Protein AF-A0A2K5RCZ4-F1 (afdb_monomer)

Sequence (77 aa):
MVGVLKKTTGLVGLAVCSTPHERLRILYTKILDGLEDIPKNAAYRKYTEQIINEKLAMVKAAEHEL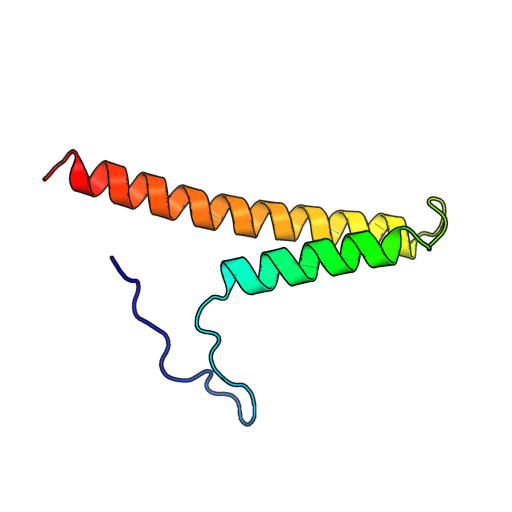ITQIISKMIFL

InterPro domains:
  IPR006806 NADH dehydrogenase [ubiquinone] 1 alpha subcomplex subunit 5 [PF04716] (13-64)
  IPR006806 NADH dehydrogenase [ubiquinone] 1 alpha subcomplex subunit 5 [PTHR12653] (3-63)

Radius of gyration: 16.97 Å; Cα contacts (8 Å, |Δi|>4): 26; chains: 1; bounding box: 35×40×42 Å

Organism: Cebus imitator (NCBI:txid2715852)

Solvent-accessible surface area (backbone atoms only — not comparable to full-atom values): 4774 Å² total; per-residue (Å²): 122,90,64,86,74,76,87,70,68,90,48,89,94,47,79,71,71,92,57,57,66,63,53,50,52,56,50,51,51,52,51,54,59,66,42,65,83,48,61,82,85,38,66,67,45,54,55,50,53,50,55,47,51,54,52,51,50,52,55,53,48,58,56,50,54,52,49,53,53,49,51,53,57,63,74,78,106

Nearest PDB structures (foldseek):
  8q0a-assembly1_V  TM=1.001E+00  e=1.367E-06  Bos taurus
  8ud1-assembly1_1V  TM=9.996E-01  e=2.652E-06  Sus scrofa
  6x89-assembly1_A5  TM=9.075E-01  e=5.402E-03  Vigna radiata
  8e73-assembly1_A5  TM=9.628E-01  e=1.459E-02  Vigna radiata
  8j9j-assembly1_A5  TM=9.577E-01  e=2.649E-02  Euglena gracilis

Secondary structure (DSSP, 8-state):
---------SSTT-PPPS-HHHHHHHHHHHHHHHHTTS-TT-HHHHHHHHHHHHHHHHHHHHHHHHHHHHHHHHH--

Foldseek 3Di:
DLPDQDDDPPDPPDDRDPCVLVVLLVVLVVVLVVLVPPDPPDPCSVVSVVVSVVVNVVSVVVVVVVVVVVVVVVVVD

pLDDT: mean 86.58, std 14.05, range [42.62, 97.81]

Structure (mmCIF, N/CA/C/O backbone):
data_AF-A0A2K5RCZ4-F1
#
_entry.id   AF-A0A2K5RCZ4-F1
#
loop_
_atom_site.group_PDB
_atom_site.id
_atom_site.type_symbol
_atom_site.label_atom_id
_atom_site.label_alt_id
_atom_site.label_comp_id
_atom_site.label_asym_id
_atom_site.label_entity_id
_atom_site.label_seq_id
_atom_site.pdbx_PDB_ins_code
_atom_site.Cartn_x
_atom_site.Cartn_y
_atom_site.Cartn_z
_atom_site.occupancy
_atom_site.B_iso_or_equiv
_atom_site.auth_seq_id
_atom_site.auth_comp_id
_atom_site.auth_asym_id
_atom_site.auth_atom_id
_atom_site.pdbx_PDB_model_num
ATOM 1 N N . MET A 1 1 ? 15.369 9.702 -18.887 1.00 42.62 1 MET A N 1
ATOM 2 C CA . MET A 1 1 ? 16.429 8.669 -18.874 1.00 42.62 1 MET A CA 1
ATOM 3 C C . MET A 1 1 ? 15.734 7.385 -18.467 1.00 42.62 1 MET A C 1
ATOM 5 O O . MET A 1 1 ? 15.159 7.392 -17.387 1.00 42.62 1 MET A O 1
ATOM 9 N N . VAL A 1 2 ? 15.686 6.339 -19.300 1.00 43.56 2 VAL A N 1
ATOM 10 C CA . VAL A 1 2 ? 15.358 5.000 -18.775 1.00 43.56 2 VAL A CA 1
ATOM 11 C C . VAL A 1 2 ? 16.487 4.706 -17.794 1.00 43.56 2 VAL A C 1
ATOM 13 O O . VAL A 1 2 ? 17.613 4.450 -18.214 1.00 43.56 2 VAL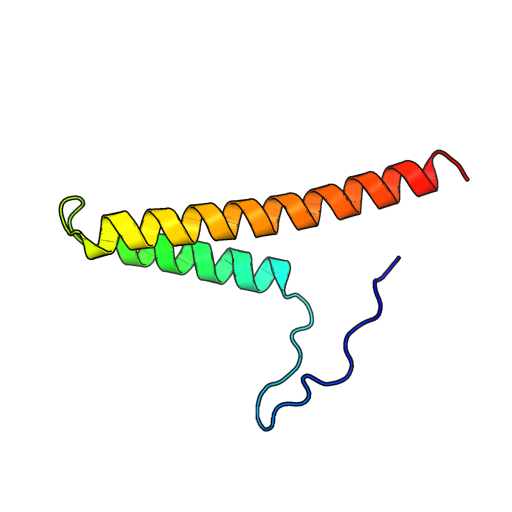 A O 1
ATOM 16 N N . GLY A 1 3 ? 16.239 4.972 -16.509 1.00 54.72 3 GLY A N 1
ATOM 17 C CA . GLY A 1 3 ? 17.241 4.869 -15.457 1.00 54.72 3 GLY A CA 1
ATOM 18 C C . GLY A 1 3 ? 17.882 3.493 -15.525 1.00 54.72 3 GLY A C 1
ATOM 19 O O . GLY A 1 3 ? 17.199 2.523 -15.845 1.00 54.72 3 GLY A O 1
ATOM 20 N N . VAL A 1 4 ? 19.195 3.436 -15.300 1.00 62.22 4 VAL A N 1
ATOM 21 C CA . VAL A 1 4 ? 20.005 2.212 -15.332 1.00 62.22 4 VAL A CA 1
ATOM 22 C C . VAL A 1 4 ? 19.205 1.041 -14.756 1.00 62.22 4 VAL A C 1
ATOM 24 O O . VAL A 1 4 ? 18.963 0.973 -13.552 1.00 62.22 4 VAL A O 1
ATOM 27 N N . LEU A 1 5 ? 18.749 0.138 -15.630 1.00 73.56 5 LEU A N 1
ATOM 28 C CA . LEU A 1 5 ? 17.991 -1.031 -15.204 1.00 73.56 5 LEU A CA 1
ATOM 29 C C . LEU A 1 5 ? 18.930 -1.933 -14.410 1.00 73.56 5 LEU A C 1
ATOM 31 O O . LEU A 1 5 ? 19.952 -2.403 -14.923 1.00 73.56 5 LEU A O 1
ATOM 35 N N . LYS A 1 6 ? 18.573 -2.164 -13.147 1.00 82.38 6 LYS A N 1
ATOM 36 C CA . LYS A 1 6 ? 19.326 -3.024 -12.239 1.00 82.38 6 LYS A CA 1
ATOM 37 C C . LYS A 1 6 ? 19.465 -4.423 -12.853 1.00 82.38 6 LYS A C 1
ATOM 39 O O . LYS A 1 6 ? 18.483 -5.006 -13.300 1.00 82.38 6 LYS A O 1
ATOM 44 N N . LYS A 1 7 ? 20.691 -4.955 -12.898 1.00 86.12 7 LYS A N 1
ATOM 45 C CA . LYS A 1 7 ? 20.983 -6.260 -13.523 1.00 86.12 7 LYS A CA 1
ATOM 46 C C . LYS A 1 7 ? 20.809 -7.429 -12.559 1.00 86.12 7 LYS A C 1
ATOM 48 O O . LYS A 1 7 ? 20.256 -8.453 -12.939 1.00 86.12 7 LYS A O 1
ATOM 53 N N . THR A 1 8 ? 21.246 -7.271 -11.313 1.00 90.31 8 THR A N 1
ATOM 54 C CA . THR A 1 8 ? 21.134 -8.298 -10.270 1.00 90.31 8 THR A CA 1
ATOM 55 C C . THR A 1 8 ? 20.767 -7.648 -8.940 1.00 90.31 8 THR A C 1
ATOM 57 O O . THR A 1 8 ? 21.047 -6.471 -8.710 1.00 90.31 8 THR A O 1
ATOM 60 N N . THR A 1 9 ? 20.110 -8.395 -8.053 1.00 90.00 9 THR A N 1
ATOM 61 C CA . THR A 1 9 ? 19.823 -7.956 -6.677 1.00 90.00 9 THR A CA 1
ATOM 62 C C . THR A 1 9 ? 21.001 -8.161 -5.728 1.00 90.00 9 THR A C 1
ATOM 64 O O . THR A 1 9 ? 21.022 -7.518 -4.684 1.00 90.00 9 THR A O 1
ATOM 67 N N . GLY A 1 10 ? 21.964 -9.015 -6.093 1.00 93.81 10 GLY A N 1
ATOM 68 C CA . GLY A 1 10 ? 23.042 -9.472 -5.210 1.00 93.81 10 GLY A CA 1
ATOM 69 C C . GLY A 1 10 ? 22.592 -10.511 -4.177 1.00 93.81 10 GLY A C 1
ATOM 70 O O . GLY A 1 10 ? 23.389 -10.908 -3.336 1.00 93.81 10 GLY A O 1
ATOM 71 N N . LEU A 1 11 ? 21.330 -10.953 -4.237 1.00 95.44 11 LEU A N 1
ATOM 72 C CA . LEU A 1 11 ? 20.727 -11.891 -3.294 1.00 95.44 11 LEU A CA 1
ATOM 73 C C . LEU A 1 11 ? 20.271 -13.154 -4.033 1.00 95.44 11 LEU A C 1
ATOM 75 O O . LEU A 1 11 ? 19.617 -13.076 -5.075 1.00 95.44 11 LEU A O 1
ATOM 79 N N . VAL A 1 12 ? 20.605 -14.324 -3.487 1.00 94.62 12 VAL A N 1
ATOM 80 C CA . VAL A 1 12 ? 20.181 -15.614 -4.050 1.00 94.62 12 VAL A CA 1
ATOM 81 C C . VAL A 1 12 ? 18.661 -15.743 -3.939 1.00 94.62 12 VAL A C 1
ATOM 83 O O . VAL A 1 12 ? 18.079 -15.436 -2.903 1.00 94.62 12 VAL A O 1
ATOM 86 N N . GLY A 1 13 ? 18.011 -16.181 -5.020 1.00 94.38 13 GLY A N 1
ATOM 87 C CA . GLY A 1 13 ? 16.563 -16.412 -5.060 1.00 94.38 13 GLY A CA 1
ATOM 88 C C . GLY A 1 13 ? 15.692 -15.155 -5.188 1.00 94.38 13 GLY A C 1
ATOM 89 O O . GLY A 1 13 ? 14.480 -15.291 -5.332 1.00 94.38 13 GLY A O 1
ATOM 90 N N . LEU A 1 14 ? 16.266 -13.943 -5.192 1.00 94.50 14 LEU A N 1
ATOM 91 C CA . LEU A 1 14 ? 15.501 -12.701 -5.351 1.00 94.50 14 LEU A CA 1
ATOM 92 C C . LEU A 1 14 ? 15.676 -12.104 -6.751 1.00 94.50 14 LEU A C 1
ATOM 94 O O . LEU A 1 14 ? 16.673 -11.440 -7.042 1.00 94.50 14 LEU A O 1
ATOM 98 N N . ALA A 1 15 ? 14.676 -12.297 -7.609 1.00 93.31 15 ALA A N 1
ATOM 99 C CA . ALA A 1 15 ? 14.664 -11.737 -8.956 1.00 93.31 15 ALA A CA 1
ATOM 100 C C . ALA A 1 15 ? 14.517 -10.202 -8.952 1.00 93.31 15 ALA A C 1
ATOM 102 O O . ALA A 1 15 ? 13.847 -9.618 -8.098 1.00 93.31 15 ALA A O 1
ATOM 103 N N . VAL A 1 16 ? 15.126 -9.540 -9.940 1.00 93.50 16 VAL A N 1
ATOM 104 C CA . VAL A 1 16 ? 14.935 -8.099 -10.159 1.00 93.50 16 VAL A CA 1
ATOM 105 C C . VAL A 1 16 ? 13.531 -7.855 -10.721 1.00 93.50 16 VAL A C 1
ATOM 107 O O . VAL A 1 16 ? 13.129 -8.490 -11.691 1.00 93.50 16 VAL A O 1
ATOM 110 N N . CYS A 1 17 ? 12.795 -6.911 -10.132 1.00 90.75 17 CYS A N 1
ATOM 111 C CA . CYS A 1 17 ? 11.491 -6.480 -10.632 1.00 90.75 17 CYS A CA 1
ATOM 112 C C . CYS A 1 17 ? 11.648 -5.422 -11.735 1.00 90.75 17 CYS A C 1
ATOM 114 O O . CYS A 1 17 ? 12.391 -4.456 -11.562 1.00 90.75 17 CYS A O 1
ATOM 116 N N . SER A 1 18 ? 10.928 -5.590 -12.847 1.00 88.75 18 SER A N 1
ATOM 117 C CA . SER A 1 18 ? 10.928 -4.664 -13.987 1.00 88.75 18 SER A CA 1
ATOM 118 C C . SER A 1 18 ? 10.091 -3.403 -13.749 1.00 88.75 18 SER A C 1
ATOM 120 O O . SER A 1 18 ? 10.495 -2.325 -14.176 1.00 88.75 18 SER A O 1
ATOM 122 N N . THR A 1 19 ? 8.959 -3.513 -13.047 1.00 89.56 19 THR A N 1
ATOM 123 C CA . THR A 1 19 ? 8.031 -2.401 -12.764 1.00 89.56 19 THR A CA 1
ATOM 124 C C . THR A 1 19 ? 7.803 -2.220 -11.255 1.00 89.56 19 THR A C 1
ATOM 126 O O . THR A 1 19 ? 6.703 -2.439 -10.740 1.00 89.56 19 THR A O 1
ATOM 129 N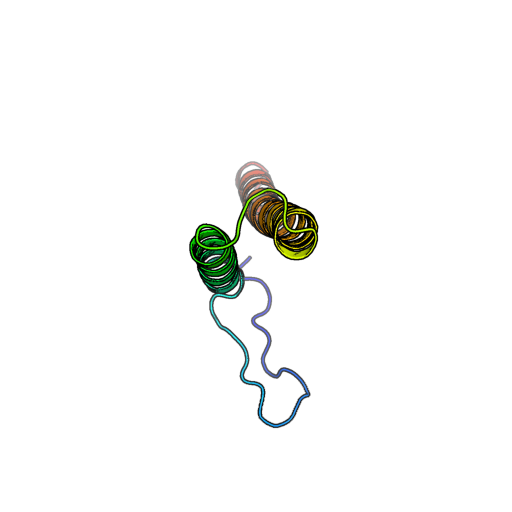 N . PRO A 1 20 ? 8.841 -1.821 -10.492 1.00 90.56 20 PRO A N 1
ATOM 130 C CA . PRO A 1 20 ? 8.773 -1.798 -9.032 1.00 90.56 20 PRO A CA 1
ATOM 131 C C . PRO A 1 20 ? 7.707 -0.834 -8.489 1.00 90.56 20 PRO A C 1
ATOM 133 O O . PRO A 1 20 ? 6.994 -1.201 -7.561 1.00 90.56 20 PRO A O 1
ATOM 136 N N . HIS A 1 21 ? 7.546 0.361 -9.071 1.00 91.25 21 HIS A N 1
ATOM 137 C CA . HIS A 1 21 ? 6.556 1.349 -8.612 1.00 91.25 21 HIS A CA 1
ATOM 138 C C . HIS A 1 21 ? 5.118 0.844 -8.763 1.00 91.25 21 HIS A C 1
ATOM 140 O O . HIS A 1 21 ? 4.347 0.869 -7.804 1.00 91.25 21 HIS A O 1
ATOM 146 N N . GLU A 1 22 ? 4.773 0.320 -9.941 1.00 91.81 22 GLU A N 1
ATOM 147 C CA . GLU A 1 22 ? 3.449 -0.245 -10.210 1.00 91.81 22 GLU A CA 1
ATOM 148 C C . GLU A 1 22 ? 3.163 -1.434 -9.288 1.00 91.81 22 GLU A C 1
ATOM 150 O O . GLU A 1 22 ? 2.108 -1.498 -8.649 1.00 91.81 22 GLU A O 1
ATOM 155 N N . ARG A 1 23 ? 4.134 -2.347 -9.147 1.00 94.62 23 ARG A N 1
ATOM 156 C CA . ARG A 1 23 ? 3.990 -3.518 -8.280 1.00 94.62 23 ARG A CA 1
ATOM 157 C C . ARG A 1 23 ? 3.793 -3.124 -6.817 1.00 94.62 23 ARG A C 1
ATOM 159 O O . ARG A 1 23 ? 2.930 -3.700 -6.158 1.00 94.62 23 ARG A O 1
ATOM 166 N N . LEU A 1 24 ? 4.555 -2.148 -6.319 1.00 95.31 24 LEU A N 1
ATOM 167 C CA . LEU A 1 24 ? 4.407 -1.628 -4.957 1.00 95.31 24 LEU A CA 1
ATOM 168 C C . LEU A 1 24 ? 3.050 -0.955 -4.755 1.00 95.31 24 LEU A C 1
ATOM 170 O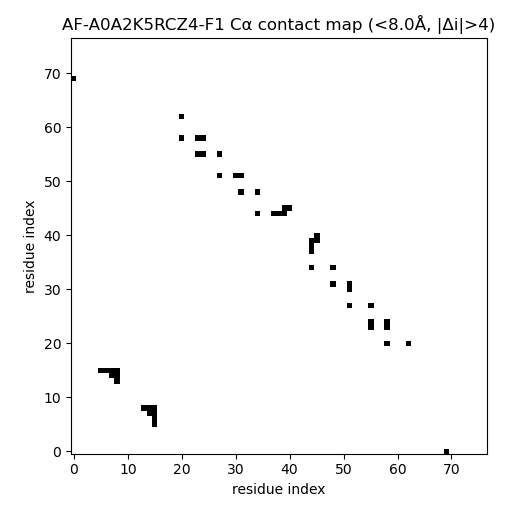 O . LEU A 1 24 ? 2.415 -1.190 -3.731 1.00 95.31 24 LEU A O 1
ATOM 174 N N . ARG A 1 25 ? 2.569 -0.182 -5.734 1.00 94.50 25 ARG A N 1
ATOM 175 C CA . ARG A 1 25 ? 1.250 0.455 -5.664 1.00 94.50 25 ARG A CA 1
ATOM 176 C C . ARG A 1 25 ? 0.141 -0.585 -5.515 1.00 94.50 25 ARG A C 1
ATOM 178 O O . ARG A 1 25 ? -0.666 -0.461 -4.604 1.00 94.50 25 ARG A O 1
ATOM 185 N N . ILE A 1 26 ? 0.161 -1.630 -6.348 1.00 95.75 26 ILE A N 1
ATOM 186 C CA . ILE A 1 26 ? -0.813 -2.733 -6.294 1.00 95.75 26 ILE A CA 1
ATOM 187 C C . ILE A 1 26 ? -0.742 -3.478 -4.954 1.00 95.75 26 ILE A C 1
ATOM 189 O O . ILE A 1 26 ? -1.769 -3.862 -4.402 1.00 95.75 26 ILE A O 1
ATOM 193 N N . LEU A 1 27 ? 0.461 -3.724 -4.429 1.00 97.00 27 LEU A N 1
ATOM 194 C CA . LEU A 1 27 ? 0.619 -4.422 -3.151 1.00 97.00 27 LEU A CA 1
ATOM 195 C C . LEU A 1 27 ? 0.086 -3.591 -1.984 1.00 97.00 27 LEU A C 1
ATOM 197 O O . LEU A 1 27 ? -0.633 -4.123 -1.146 1.00 97.00 27 LEU A O 1
ATOM 201 N N . TYR A 1 28 ? 0.402 -2.299 -1.940 1.00 97.38 28 TYR A N 1
ATOM 202 C CA . TYR A 1 28 ? -0.068 -1.427 -0.870 1.00 97.38 28 TYR A CA 1
ATOM 203 C C . TYR A 1 28 ? -1.581 -1.216 -0.905 1.00 97.38 28 TYR A C 1
ATOM 205 O O . TYR A 1 28 ? -2.192 -1.236 0.158 1.00 97.38 28 TYR A O 1
ATOM 213 N N . THR A 1 29 ? -2.202 -1.099 -2.085 1.00 96.31 29 THR A N 1
ATOM 214 C CA . THR A 1 29 ? -3.671 -1.049 -2.171 1.00 96.31 29 THR A CA 1
ATOM 215 C C . THR A 1 29 ? -4.294 -2.350 -1.677 1.00 96.31 29 THR A C 1
ATOM 217 O O . THR A 1 29 ? -5.158 -2.302 -0.818 1.00 96.31 29 THR A O 1
ATOM 220 N N . LYS A 1 30 ? -3.770 -3.513 -2.089 1.00 97.44 30 LYS A N 1
ATOM 221 C CA . LYS A 1 30 ? -4.269 -4.815 -1.609 1.00 97.44 30 LYS A CA 1
ATOM 222 C C . LYS A 1 30 ? -4.141 -5.000 -0.098 1.00 97.44 30 LYS A C 1
ATOM 224 O O . LYS A 1 30 ? -4.975 -5.663 0.507 1.00 97.44 30 LYS A O 1
ATOM 229 N N . ILE A 1 31 ? -3.082 -4.460 0.507 1.00 96.75 31 ILE A N 1
ATOM 230 C CA . ILE A 1 31 ? -2.926 -4.484 1.965 1.00 96.75 31 ILE A CA 1
ATOM 231 C C . ILE A 1 31 ? -4.009 -3.622 2.617 1.00 96.75 31 ILE A C 1
ATOM 233 O O . ILE A 1 31 ? -4.614 -4.078 3.577 1.00 96.75 31 ILE A O 1
ATOM 237 N N . LEU A 1 32 ? -4.273 -2.417 2.100 1.00 96.50 32 LEU A N 1
ATOM 238 C CA . LEU A 1 32 ? -5.347 -1.561 2.615 1.00 96.50 32 LEU A CA 1
ATOM 239 C C . LEU A 1 32 ? -6.720 -2.230 2.471 1.00 96.50 32 LEU A C 1
ATOM 241 O O . LEU A 1 32 ? -7.459 -2.247 3.449 1.00 96.50 32 LEU A O 1
ATOM 245 N N . ASP A 1 33 ? -7.000 -2.854 1.323 1.00 97.44 33 ASP A N 1
ATOM 246 C CA . ASP A 1 33 ? -8.238 -3.607 1.086 1.00 97.44 33 ASP A CA 1
ATOM 247 C C . ASP A 1 33 ? -8.397 -4.738 2.121 1.00 97.44 33 ASP A C 1
ATOM 249 O O . ASP A 1 33 ? -9.440 -4.882 2.748 1.00 97.44 33 ASP A O 1
ATOM 253 N N . GLY A 1 34 ? -7.334 -5.507 2.385 1.00 96.06 34 GLY A N 1
ATOM 254 C CA . GLY A 1 34 ? -7.359 -6.570 3.399 1.00 96.06 34 GLY A CA 1
ATOM 255 C C . GLY A 1 34 ? -7.457 -6.069 4.847 1.00 96.06 34 GLY A C 1
ATOM 256 O O . GLY A 1 34 ? -7.872 -6.815 5.732 1.00 96.06 34 GLY A O 1
ATOM 257 N N . LEU A 1 35 ? -7.086 -4.814 5.118 1.00 95.88 35 LEU A N 1
ATOM 258 C CA . LEU A 1 35 ? -7.277 -4.196 6.433 1.00 95.88 35 LEU A CA 1
ATOM 259 C C . LEU A 1 35 ? -8.725 -3.745 6.656 1.00 95.88 35 LEU A C 1
ATOM 261 O O . LEU A 1 35 ? -9.088 -3.478 7.805 1.00 95.88 35 LEU A O 1
ATOM 265 N N . GLU A 1 36 ? -9.561 -3.669 5.614 1.00 95.19 36 GLU A N 1
ATOM 266 C CA . GLU A 1 36 ? -10.961 -3.259 5.754 1.00 95.19 36 GLU A CA 1
ATOM 267 C C . GLU A 1 36 ? -11.765 -4.209 6.644 1.00 95.19 36 GLU A C 1
ATOM 269 O O . GLU A 1 36 ? -12.565 -3.725 7.451 1.00 95.19 36 GLU A O 1
ATOM 274 N N . ASP A 1 37 ? -11.457 -5.507 6.587 1.00 95.31 37 ASP A N 1
ATOM 275 C CA . ASP A 1 37 ? -12.079 -6.565 7.394 1.00 95.31 37 ASP A CA 1
ATOM 276 C C . ASP A 1 37 ? -11.732 -6.474 8.892 1.00 95.31 37 ASP A C 1
ATOM 278 O O . ASP A 1 37 ? -12.422 -7.040 9.744 1.00 95.31 37 ASP A O 1
ATOM 282 N N . ILE A 1 38 ? -10.661 -5.757 9.252 1.00 95.06 38 ILE A N 1
ATOM 283 C CA . ILE A 1 38 ? -10.212 -5.620 10.641 1.00 95.06 38 ILE A CA 1
ATOM 284 C C . ILE A 1 38 ? -10.941 -4.43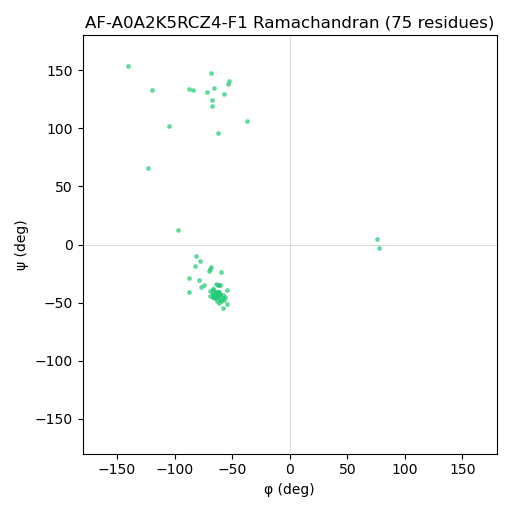9 11.299 1.00 95.06 38 ILE A C 1
ATOM 286 O O . ILE A 1 38 ? -10.970 -3.350 10.736 1.00 95.06 38 ILE A O 1
ATOM 290 N N . PRO A 1 39 ? -11.476 -4.556 12.524 1.00 96.81 39 PRO A N 1
ATOM 291 C CA . PRO A 1 39 ? -12.109 -3.430 13.210 1.00 96.81 39 PRO A CA 1
ATOM 292 C C . PRO A 1 39 ? -11.210 -2.180 13.310 1.00 96.81 39 PRO A C 1
ATOM 294 O O . PRO A 1 39 ? -10.029 -2.272 13.644 1.00 96.81 39 PRO A O 1
ATOM 297 N N . LYS A 1 40 ? -11.774 -0.983 13.080 1.00 93.75 40 LYS A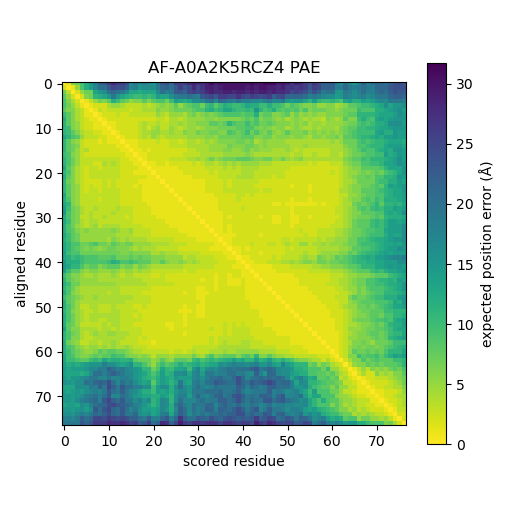 N 1
ATOM 298 C CA . LYS A 1 40 ? -11.038 0.308 13.103 1.00 93.75 40 LYS A CA 1
ATOM 299 C C . LYS A 1 40 ? -10.366 0.632 14.443 1.00 93.75 40 LYS A C 1
ATOM 301 O O . LYS A 1 40 ? -9.421 1.411 14.490 1.00 93.75 40 LYS A O 1
ATOM 306 N N . ASN A 1 41 ? -10.863 0.058 15.534 1.00 94.00 41 ASN A N 1
ATOM 307 C CA . ASN A 1 41 ? -10.299 0.226 16.873 1.00 94.00 41 ASN A CA 1
ATOM 308 C C . ASN A 1 41 ? -9.097 -0.696 17.143 1.00 94.00 41 ASN A C 1
ATOM 310 O O . ASN A 1 41 ? -8.421 -0.518 18.156 1.00 94.00 41 ASN A O 1
ATOM 314 N N . ALA A 1 42 ? -8.813 -1.664 16.267 1.00 97.06 42 ALA A N 1
ATOM 315 C CA . ALA A 1 42 ? -7.661 -2.534 16.418 1.00 97.06 42 ALA A CA 1
ATOM 316 C C . ALA A 1 42 ? -6.370 -1.730 16.221 1.00 97.06 42 ALA A C 1
ATOM 318 O O . ALA A 1 42 ? -6.146 -1.123 15.170 1.00 97.06 42 ALA A O 1
ATOM 319 N N . ALA A 1 43 ? -5.481 -1.777 17.216 1.00 97.12 43 ALA A N 1
ATOM 320 C CA . ALA A 1 43 ? -4.186 -1.102 17.157 1.00 97.12 43 ALA A CA 1
ATOM 321 C C . ALA A 1 43 ? -3.383 -1.512 15.909 1.00 97.12 43 ALA A C 1
ATOM 323 O O . ALA A 1 43 ? -2.782 -0.663 15.253 1.00 97.12 43 ALA A O 1
ATOM 324 N N . TYR A 1 44 ? -3.442 -2.796 15.537 1.00 97.25 44 TYR A N 1
ATOM 325 C CA . TYR A 1 44 ? -2.786 -3.313 14.338 1.00 97.25 44 TYR A CA 1
ATOM 326 C C . TYR A 1 44 ? -3.241 -2.594 13.064 1.00 97.25 44 TYR A C 1
ATOM 328 O O . TYR A 1 44 ? -2.395 -2.136 12.299 1.00 97.25 44 TYR A O 1
ATOM 336 N N . ARG A 1 45 ? -4.556 -2.426 12.860 1.00 97.50 45 ARG A N 1
ATOM 337 C CA . ARG A 1 45 ? -5.099 -1.720 11.692 1.00 97.50 45 ARG A CA 1
ATOM 338 C C . ARG A 1 45 ? -4.623 -0.273 11.666 1.00 97.50 45 ARG A C 1
ATOM 340 O O . ARG A 1 45 ? -4.046 0.145 10.670 1.00 97.50 45 ARG A O 1
ATOM 347 N N . LYS A 1 46 ? -4.762 0.449 12.782 1.00 97.19 46 LYS A N 1
ATOM 348 C CA . LYS A 1 46 ? -4.374 1.865 12.887 1.00 97.19 46 LYS A CA 1
ATOM 349 C C . LYS A 1 46 ? -2.913 2.108 12.487 1.00 97.19 46 LYS A C 1
ATOM 351 O O . LYS A 1 46 ? -2.638 2.979 11.665 1.00 97.19 46 LYS A O 1
ATOM 356 N N . TYR A 1 47 ? -1.978 1.345 13.055 1.00 97.81 47 TYR A N 1
ATOM 357 C CA . TYR A 1 47 ? -0.552 1.536 12.769 1.00 97.81 47 TYR A CA 1
ATOM 358 C C . TYR A 1 47 ? -0.155 1.008 11.388 1.00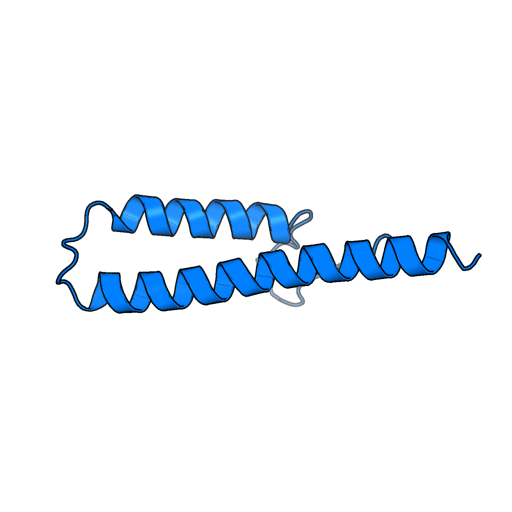 97.81 47 TYR A C 1
ATOM 360 O O . TYR A 1 47 ? 0.683 1.613 10.720 1.00 97.81 47 TYR A O 1
ATOM 368 N N . THR A 1 48 ? -0.772 -0.083 10.926 1.00 97.44 48 THR A N 1
ATOM 369 C CA . THR A 1 48 ? -0.481 -0.624 9.592 1.00 97.44 48 THR A CA 1
ATOM 370 C C . THR A 1 48 ? -0.992 0.314 8.500 1.00 97.44 48 THR A C 1
ATOM 372 O O . THR A 1 48 ? -0.242 0.620 7.577 1.00 97.44 48 THR A O 1
ATOM 375 N N . GLU A 1 49 ? -2.210 0.851 8.625 1.00 96.88 49 GLU A N 1
ATOM 376 C CA . GLU A 1 49 ? -2.743 1.857 7.696 1.00 96.88 49 GLU A CA 1
ATOM 377 C C . GLU A 1 49 ? -1.836 3.090 7.638 1.00 96.88 49 GLU A C 1
ATOM 379 O O . GLU A 1 49 ? -1.531 3.568 6.547 1.00 96.88 49 GLU A O 1
ATOM 384 N N . GLN A 1 50 ? -1.352 3.580 8.784 1.00 97.31 50 GLN A N 1
ATOM 385 C CA . GLN A 1 50 ? -0.427 4.713 8.819 1.00 97.31 50 GLN A CA 1
ATOM 386 C C . GLN A 1 50 ? 0.852 4.425 8.013 1.00 97.31 50 GLN A C 1
ATOM 388 O O . GLN A 1 50 ? 1.173 5.168 7.085 1.00 97.31 50 GLN A O 1
ATOM 393 N N . ILE A 1 51 ? 1.545 3.320 8.310 1.00 97.31 51 ILE A N 1
ATOM 394 C CA . ILE A 1 51 ? 2.808 2.960 7.644 1.00 97.31 51 ILE A CA 1
ATOM 395 C C . ILE A 1 51 ? 2.600 2.765 6.137 1.00 97.31 51 ILE A C 1
ATOM 397 O O . ILE A 1 51 ? 3.423 3.195 5.325 1.00 97.31 51 ILE A O 1
ATOM 401 N N . ILE A 1 52 ? 1.518 2.094 5.744 1.00 97.56 52 ILE A N 1
ATOM 402 C CA . ILE A 1 52 ? 1.247 1.794 4.336 1.00 97.56 52 ILE A CA 1
ATOM 403 C C . ILE A 1 52 ? 0.894 3.070 3.568 1.00 97.56 52 ILE A C 1
ATOM 405 O O . ILE A 1 52 ? 1.401 3.257 2.462 1.00 97.56 52 ILE A O 1
ATOM 409 N N . ASN A 1 53 ? 0.113 3.977 4.157 1.00 96.69 53 ASN A N 1
ATOM 410 C CA . ASN A 1 5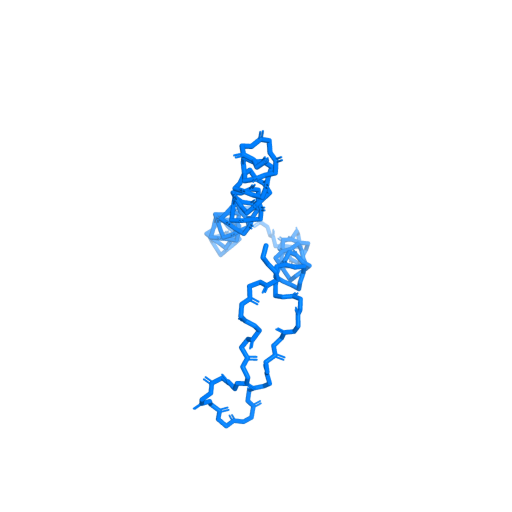3 ? -0.203 5.267 3.543 1.00 96.69 53 ASN A CA 1
ATOM 411 C C . ASN A 1 53 ? 1.043 6.148 3.373 1.00 96.69 53 ASN A C 1
ATOM 413 O O . ASN A 1 53 ? 1.239 6.713 2.295 1.00 96.69 53 ASN A O 1
ATOM 417 N N . GLU A 1 54 ? 1.920 6.211 4.379 1.00 97.19 54 GLU A N 1
ATOM 418 C CA . GLU A 1 54 ? 3.204 6.922 4.286 1.00 97.19 54 GLU A CA 1
ATOM 419 C C . GLU A 1 54 ? 4.079 6.349 3.156 1.00 97.19 54 GLU A C 1
ATOM 421 O O . GLU A 1 54 ? 4.576 7.086 2.300 1.00 97.19 54 GLU A O 1
ATOM 426 N N . LYS A 1 55 ? 4.216 5.018 3.080 1.00 95.50 55 LYS A N 1
ATOM 427 C CA . LYS A 1 55 ? 4.990 4.355 2.016 1.00 95.50 55 LYS A CA 1
ATOM 428 C C . LYS A 1 55 ? 4.386 4.550 0.629 1.00 95.50 55 LYS A C 1
ATOM 430 O O . LYS A 1 55 ? 5.128 4.787 -0.325 1.00 95.50 55 LYS A O 1
ATOM 435 N N . LEU A 1 56 ? 3.064 4.476 0.503 1.00 94.81 56 LEU A N 1
ATOM 436 C CA . LEU A 1 56 ? 2.360 4.724 -0.754 1.00 94.81 56 LEU A CA 1
ATOM 437 C C . LEU A 1 56 ? 2.575 6.170 -1.228 1.00 94.81 56 LEU A C 1
ATOM 439 O O . LEU A 1 56 ? 2.811 6.392 -2.416 1.00 94.81 56 LEU A O 1
ATOM 443 N N . ALA A 1 57 ? 2.524 7.143 -0.313 1.00 94.50 57 ALA A N 1
ATOM 444 C CA . ALA A 1 57 ? 2.789 8.545 -0.621 1.00 94.50 57 ALA A CA 1
ATOM 445 C C . ALA A 1 57 ? 4.224 8.752 -1.127 1.00 94.50 57 ALA A C 1
ATOM 447 O O . ALA A 1 57 ? 4.413 9.405 -2.153 1.00 94.50 57 ALA A O 1
ATOM 448 N N . MET A 1 58 ? 5.218 8.124 -0.489 1.00 92.50 58 MET A N 1
ATOM 449 C CA . MET A 1 58 ? 6.612 8.168 -0.954 1.00 92.50 58 MET A CA 1
ATOM 450 C C . MET A 1 58 ? 6.781 7.585 -2.365 1.00 92.50 58 MET A C 1
ATOM 452 O O . MET A 1 58 ? 7.461 8.181 -3.198 1.00 92.50 58 MET A O 1
ATOM 456 N N . VAL A 1 59 ? 6.139 6.449 -2.666 1.00 91.50 59 VAL A N 1
ATOM 457 C CA . VAL A 1 59 ? 6.203 5.833 -4.007 1.00 91.50 59 VAL A CA 1
ATOM 458 C C . VAL A 1 59 ? 5.611 6.755 -5.075 1.00 91.50 59 VAL A C 1
ATOM 460 O O . VAL A 1 59 ? 6.202 6.886 -6.147 1.00 91.50 59 VAL A O 1
ATOM 463 N N . LYS A 1 60 ? 4.482 7.413 -4.779 1.00 89.69 60 LYS A N 1
ATOM 464 C CA . LYS A 1 60 ? 3.840 8.382 -5.684 1.00 89.69 60 LYS A CA 1
ATOM 465 C C . LYS A 1 60 ? 4.692 9.639 -5.882 1.00 89.69 60 LYS A C 1
ATOM 467 O O . LYS A 1 60 ? 4.795 10.134 -7.000 1.00 89.69 60 LYS A O 1
ATOM 472 N N . ALA A 1 61 ? 5.316 10.141 -4.817 1.00 88.81 61 ALA A N 1
ATOM 473 C CA . ALA A 1 61 ? 6.185 11.314 -4.885 1.00 88.81 61 ALA A CA 1
ATOM 474 C C . ALA A 1 61 ? 7.415 11.060 -5.772 1.00 88.81 61 ALA A C 1
ATOM 476 O O . ALA A 1 61 ? 7.715 11.869 -6.648 1.00 88.81 61 ALA A O 1
ATOM 477 N N . ALA A 1 62 ? 8.068 9.905 -5.609 1.00 82.94 62 ALA A N 1
ATOM 478 C CA . ALA A 1 62 ? 9.235 9.527 -6.405 1.00 82.94 62 ALA A CA 1
ATOM 479 C C . ALA A 1 62 ? 8.914 9.348 -7.903 1.00 82.94 62 ALA A C 1
ATOM 481 O O . ALA A 1 62 ? 9.742 9.656 -8.759 1.00 82.94 62 ALA A O 1
ATOM 482 N N . GLU A 1 63 ? 7.711 8.868 -8.233 1.00 77.25 63 GLU A N 1
ATOM 483 C CA . GLU A 1 63 ? 7.238 8.770 -9.620 1.00 77.25 63 GLU A CA 1
ATOM 484 C C . GLU A 1 63 ? 7.035 10.161 -10.242 1.00 77.25 63 GLU A C 1
ATOM 486 O O . GLU A 1 63 ? 7.480 10.417 -11.362 1.00 77.25 63 GLU A O 1
ATOM 491 N N . HIS A 1 64 ? 6.430 11.086 -9.491 1.00 65.19 64 HIS A N 1
ATOM 492 C CA . HIS A 1 64 ? 6.198 12.454 -9.947 1.00 65.19 64 HIS A CA 1
ATOM 493 C C . HIS A 1 64 ? 7.504 13.239 -10.136 1.00 65.19 64 HIS A C 1
ATOM 495 O O . HIS A 1 64 ? 7.670 13.911 -11.149 1.00 65.19 64 HIS A O 1
ATOM 501 N N . GLU A 1 65 ? 8.462 13.125 -9.214 1.00 64.19 65 GLU A N 1
ATOM 502 C CA . GLU A 1 65 ? 9.741 13.846 -9.287 1.00 64.19 65 GLU A CA 1
ATOM 503 C C . GLU A 1 65 ? 10.570 13.467 -10.529 1.00 64.19 65 GLU A C 1
ATOM 505 O O . GLU A 1 65 ? 11.189 14.327 -11.162 1.00 64.19 65 GLU A O 1
ATOM 510 N N . LEU A 1 66 ? 10.502 12.200 -10.950 1.00 63.00 66 LEU A N 1
ATOM 511 C CA . LEU A 1 66 ? 11.076 11.727 -12.214 1.00 63.00 66 LEU A CA 1
ATOM 512 C C . LEU A 1 66 ? 10.427 12.395 -13.433 1.00 63.00 66 LEU A C 1
ATOM 514 O O . LEU A 1 66 ? 11.135 12.779 -14.366 1.00 63.00 66 LEU A O 1
ATOM 518 N N . ILE A 1 67 ? 9.103 12.564 -13.427 1.00 61.84 67 ILE A N 1
ATOM 519 C CA . ILE A 1 67 ? 8.368 13.238 -14.506 1.00 61.84 67 ILE A CA 1
ATOM 520 C C . ILE A 1 67 ? 8.770 14.715 -14.575 1.00 61.84 67 ILE A C 1
ATOM 522 O O . ILE A 1 67 ? 9.096 15.203 -15.658 1.00 61.84 67 ILE A O 1
ATOM 526 N N . THR A 1 68 ? 8.841 15.415 -13.439 1.00 60.34 68 THR A N 1
ATOM 527 C CA . THR A 1 68 ? 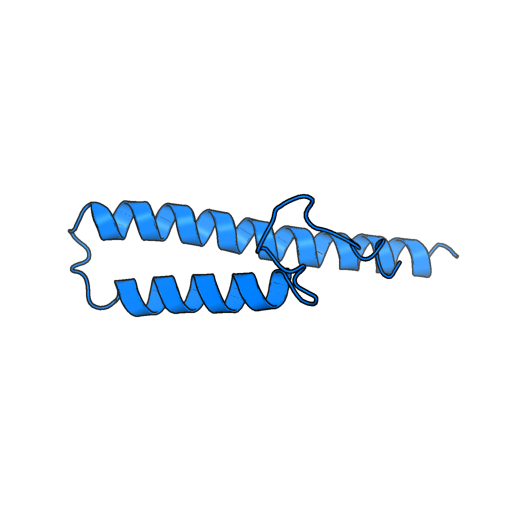9.252 16.827 -13.400 1.00 60.34 68 THR A CA 1
ATOM 528 C C . THR A 1 68 ? 10.684 17.019 -13.899 1.00 60.34 68 THR A C 1
ATOM 530 O O . THR A 1 68 ? 10.952 17.950 -14.659 1.00 60.34 68 THR A O 1
ATOM 533 N N . GLN A 1 69 ? 11.609 16.122 -13.535 1.00 63.84 69 GLN A N 1
ATOM 534 C CA . GLN A 1 69 ? 12.990 16.158 -14.032 1.00 63.84 69 GLN A CA 1
ATOM 535 C C . GLN A 1 69 ? 13.082 15.864 -15.535 1.00 63.84 69 GLN A C 1
ATOM 537 O O . GLN A 1 69 ? 13.876 16.497 -16.233 1.00 63.84 69 GLN A O 1
ATOM 542 N N . ILE A 1 70 ? 12.277 14.930 -16.055 1.00 65.06 70 ILE A N 1
ATOM 543 C CA . ILE A 1 70 ? 12.218 14.633 -17.494 1.00 65.06 70 ILE A CA 1
ATOM 544 C C . ILE A 1 70 ? 11.669 15.833 -18.275 1.00 65.06 70 ILE A C 1
ATOM 546 O O . ILE A 1 70 ? 12.262 16.205 -19.284 1.00 65.06 70 ILE A O 1
ATOM 550 N N . ILE A 1 71 ? 10.586 16.456 -17.800 1.00 70.25 71 ILE A N 1
ATOM 551 C CA . ILE A 1 71 ? 9.971 17.629 -18.440 1.00 70.25 71 ILE A CA 1
ATOM 552 C C . ILE A 1 71 ? 10.925 18.828 -18.400 1.00 70.25 71 ILE A C 1
ATOM 554 O O . ILE A 1 71 ? 11.159 19.448 -19.433 1.00 70.25 71 ILE A O 1
ATOM 558 N N . SER A 1 72 ? 11.542 19.107 -17.248 1.00 71.56 72 SER A N 1
ATOM 559 C CA . SER A 1 72 ? 12.549 20.169 -17.119 1.00 71.56 72 SER A CA 1
ATOM 560 C C . SER A 1 72 ? 13.706 19.959 -18.105 1.00 71.56 72 SER A C 1
ATOM 562 O O . SER A 1 72 ? 14.072 20.861 -18.849 1.00 71.56 72 SER A O 1
ATOM 564 N N . LYS A 1 73 ? 14.216 18.729 -18.232 1.00 76.00 73 LYS A N 1
ATOM 565 C CA . LYS A 1 73 ? 15.305 18.419 -19.169 1.00 76.00 73 LYS A CA 1
ATOM 566 C C . LYS A 1 73 ? 14.900 18.478 -20.649 1.00 76.00 73 LYS A C 1
ATOM 568 O O . LYS A 1 73 ? 15.780 18.631 -21.483 1.00 76.00 73 LYS A O 1
ATOM 573 N N . MET A 1 74 ? 13.615 18.330 -20.974 1.00 75.25 74 MET A N 1
ATOM 574 C CA . MET A 1 74 ? 13.095 18.399 -22.347 1.00 75.25 74 MET A CA 1
ATOM 575 C C . MET A 1 74 ? 12.753 19.833 -22.777 1.00 75.25 74 MET A C 1
ATOM 577 O O . MET A 1 74 ? 12.829 20.138 -23.956 1.00 75.25 74 MET A O 1
ATOM 581 N N . ILE A 1 75 ? 12.390 20.706 -21.832 1.00 80.69 75 ILE A N 1
ATOM 582 C CA . ILE A 1 75 ? 12.124 22.133 -22.084 1.00 80.69 75 ILE A CA 1
ATOM 583 C C . ILE A 1 75 ? 13.428 22.940 -22.214 1.00 80.69 75 ILE A C 1
ATOM 585 O O . ILE A 1 75 ? 13.461 23.937 -22.927 1.00 80.69 75 ILE A O 1
ATOM 589 N N . PHE A 1 76 ? 14.492 22.526 -21.518 1.00 68.44 76 PHE A N 1
ATOM 590 C CA . PHE A 1 76 ? 15.796 23.204 -21.505 1.00 68.44 76 PHE A CA 1
ATOM 591 C C . PHE A 1 76 ? 16.838 22.608 -22.484 1.00 68.44 76 PHE A C 1
ATOM 593 O O . PHE A 1 76 ? 18.018 22.947 -22.377 1.00 68.44 76 PHE A O 1
ATOM 600 N N . LEU A 1 77 ? 16.431 21.730 -23.412 1.00 60.59 77 LEU A N 1
ATOM 601 C CA . LEU A 1 77 ? 17.249 21.230 -24.534 1.00 60.59 77 LEU A CA 1
ATOM 602 C C . LEU A 1 77 ? 16.717 21.789 -25.856 1.00 60.59 77 LEU A C 1
ATOM 604 O O . LEU A 1 77 ? 17.558 22.102 -26.725 1.00 60.59 77 LEU A O 1
#

Mean predicted aligned error: 7.39 Å